Protein AF-A0A2K3KIC0-F1 (afdb_monomer)

Organism: Trifolium pratense (NCBI:txid57577)

Mean predicted aligned error: 7.8 Å

Sequence (168 aa):
MCGAHGSKVVVTTRGTVVAQTMSVSVLYVLNCLIPEESWGLLKKITFGDDPIAVNQTTESIGKKIAEKCKGVPLAIRSLGGILQSKTEEREWVDVLNGDFWKLCEDKDSILPVLKLSYHNLSPQQRQCFAYCSLFPKDWEFEKDELIQMWMAHGYLDCSVEGKCMEDL

Foldseek 3Di:
DDDDPPDDDDDDDPDPVVQVVVVDPDDDDDDADDLVVLLVLLCCLQPNPDPVLDDPLNSVLSSLCSVLQVRDNVLSNLVSVVNNPPRDSVVSVCVSPPPLSVVCPPVPDSPSSVVVSLVSDDPLVNVLVVVVVVDDPPDDDDPVVSVVVCVVVVSDPPPPPDDDPPDD

Secondary structure (DSSP, 8-state):
--PPTT-------S-HHHHHHTT-SS----PPPPHHHHHHHHHHHHHTT-GGG--HHHHHHHHHHHHHTTT-HHHHHHHHHHHHT--SHHHHHHHHH-GGGGG--STT--HHHHHHHHHHS-HHHHHHHHHGGGSPTTPPPPHHHHHHHHHHTTSS---STT--TT--

Structure (mmCIF, N/CA/C/O backbone):
data_AF-A0A2K3KIC0-F1
#
_entry.id   AF-A0A2K3KIC0-F1
#
loop_
_atom_site.group_PDB
_atom_site.id
_atom_site.type_symbol
_atom_site.label_atom_id
_atom_site.label_alt_id
_atom_site.label_comp_id
_atom_site.label_asym_id
_atom_site.label_entity_id
_atom_site.label_seq_id
_atom_site.pdbx_PDB_ins_code
_atom_site.Cartn_x
_atom_site.Cartn_y
_atom_site.Cartn_z
_atom_site.occupancy
_atom_site.B_iso_or_equiv
_atom_site.auth_seq_id
_atom_site.auth_comp_id
_atom_site.auth_asym_id
_atom_site.auth_atom_id
_atom_site.pdbx_PDB_model_num
ATOM 1 N N . MET A 1 1 ? 12.356 -22.174 -27.786 1.00 49.81 1 MET A N 1
ATOM 2 C CA . MET A 1 1 ? 11.382 -21.065 -27.852 1.00 49.81 1 MET A CA 1
ATOM 3 C C . MET A 1 1 ? 12.127 -19.820 -28.295 1.00 49.81 1 MET A C 1
ATOM 5 O O . MET A 1 1 ? 12.995 -19.373 -27.561 1.00 49.81 1 MET A O 1
ATOM 9 N N . CYS A 1 2 ? 11.856 -19.307 -29.493 1.00 73.25 2 CYS A N 1
ATOM 10 C CA . CYS A 1 2 ? 12.395 -18.024 -29.946 1.00 73.25 2 CYS A CA 1
ATOM 11 C C . CYS A 1 2 ? 11.217 -17.085 -30.195 1.00 73.25 2 CYS A C 1
ATOM 13 O O . CYS A 1 2 ? 10.223 -17.504 -30.788 1.00 73.25 2 CYS A O 1
ATOM 15 N N . GLY A 1 3 ? 11.312 -15.850 -29.701 1.00 82.38 3 GLY A N 1
ATOM 16 C CA . GLY A 1 3 ? 10.292 -14.833 -29.942 1.00 82.38 3 GLY A CA 1
ATOM 17 C C . GLY A 1 3 ? 10.196 -14.501 -31.431 1.00 82.38 3 GLY A C 1
ATOM 18 O O . GLY A 1 3 ? 11.213 -14.432 -32.121 1.00 82.38 3 GLY A O 1
ATOM 19 N N . ALA A 1 4 ? 8.974 -14.301 -31.925 1.00 92.94 4 ALA A N 1
ATOM 20 C CA . ALA A 1 4 ? 8.731 -13.860 -33.295 1.00 92.94 4 ALA A CA 1
ATOM 21 C C . ALA A 1 4 ? 9.273 -12.437 -33.527 1.00 92.94 4 ALA A C 1
ATOM 23 O O . ALA A 1 4 ? 9.465 -11.672 -32.576 1.00 92.94 4 ALA A O 1
ATOM 24 N N . HIS A 1 5 ? 9.484 -12.061 -34.792 1.00 91.12 5 HIS A N 1
ATOM 25 C CA . HIS A 1 5 ? 9.895 -10.701 -35.148 1.00 91.12 5 HIS A CA 1
ATOM 26 C C . HIS A 1 5 ? 8.929 -9.664 -34.547 1.00 91.12 5 HIS A C 1
ATOM 28 O O . HIS A 1 5 ? 7.714 -9.801 -34.667 1.00 91.12 5 HIS A O 1
ATOM 34 N N . GLY A 1 6 ? 9.475 -8.652 -33.864 1.00 91.31 6 GLY A N 1
ATOM 35 C CA . GLY A 1 6 ? 8.699 -7.638 -33.138 1.00 91.31 6 GLY A CA 1
ATOM 36 C C . GLY A 1 6 ? 8.406 -7.956 -31.665 1.00 91.31 6 GLY A C 1
ATOM 37 O O . GLY A 1 6 ? 7.879 -7.093 -30.963 1.00 91.31 6 GLY A O 1
ATOM 38 N N . SER A 1 7 ? 8.774 -9.143 -31.166 1.00 91.19 7 SER A N 1
ATOM 39 C CA . SER A 1 7 ? 8.665 -9.478 -29.737 1.00 91.19 7 SER A CA 1
ATOM 40 C C . SER A 1 7 ? 9.513 -8.540 -28.871 1.00 91.19 7 SER A C 1
ATOM 42 O O . SER A 1 7 ? 10.629 -8.177 -29.245 1.00 91.19 7 SER A O 1
ATOM 44 N N . LYS A 1 8 ? 8.999 -8.174 -27.691 1.00 89.69 8 LYS A N 1
ATOM 45 C CA . LYS A 1 8 ? 9.686 -7.319 -26.712 1.00 89.69 8 LYS A CA 1
ATOM 46 C C . LYS A 1 8 ? 9.729 -8.002 -25.350 1.00 89.69 8 LYS A C 1
ATOM 48 O O . LYS A 1 8 ? 8.776 -8.674 -24.968 1.00 89.69 8 LYS A O 1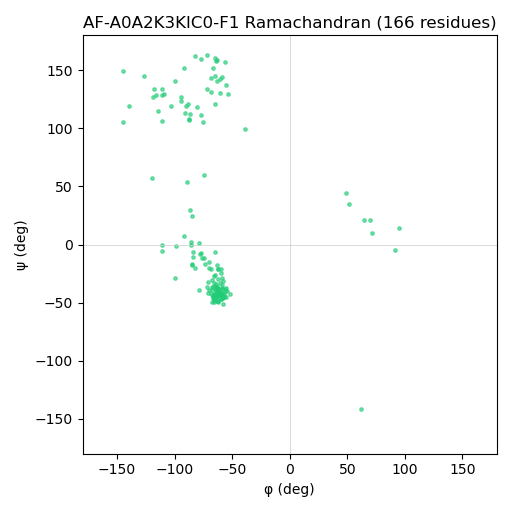
ATOM 53 N N . VAL A 1 9 ? 10.818 -7.791 -24.619 1.00 88.81 9 VAL A N 1
ATOM 54 C CA . VAL A 1 9 ? 10.977 -8.227 -23.226 1.00 88.81 9 VAL A CA 1
ATOM 55 C C . VAL A 1 9 ? 10.993 -6.986 -22.345 1.00 88.81 9 VAL A C 1
ATOM 57 O O . VAL A 1 9 ? 11.673 -6.011 -22.663 1.00 88.81 9 VAL A O 1
ATOM 60 N N . VAL A 1 10 ? 10.242 -7.022 -21.246 1.00 92.00 10 VAL A N 1
ATOM 61 C CA . VAL A 1 10 ? 10.238 -5.969 -20.226 1.00 92.00 10 VAL A CA 1
ATOM 62 C C . VAL A 1 10 ? 10.879 -6.530 -18.968 1.00 92.00 10 VAL A C 1
ATOM 64 O O . VAL A 1 10 ? 10.493 -7.595 -18.495 1.00 92.00 10 VAL A O 1
ATOM 67 N N . VAL A 1 11 ? 11.858 -5.807 -18.431 1.00 90.38 11 VAL A N 1
ATOM 68 C CA . VAL A 1 11 ? 12.550 -6.164 -17.191 1.00 90.38 11 VAL A CA 1
ATOM 69 C C . VAL A 1 11 ? 12.319 -5.051 -16.180 1.00 90.38 11 VAL A C 1
ATOM 71 O O . VAL A 1 11 ? 12.594 -3.887 -16.461 1.00 90.38 11 VAL A O 1
ATOM 74 N N . THR A 1 12 ? 11.835 -5.407 -14.992 1.00 93.69 12 THR A N 1
ATOM 75 C CA . THR A 1 12 ? 11.689 -4.484 -13.861 1.00 93.69 12 THR A CA 1
ATOM 76 C C . THR A 1 12 ? 12.719 -4.827 -12.793 1.00 93.69 12 THR A C 1
ATOM 78 O O . THR A 1 12 ? 12.821 -5.981 -12.383 1.00 93.69 12 THR A O 1
ATOM 81 N N . THR A 1 13 ? 13.473 -3.843 -12.310 1.00 91.94 13 THR A N 1
ATOM 82 C CA . THR A 1 13 ? 14.475 -4.044 -11.256 1.00 91.94 13 THR A CA 1
ATOM 83 C C . THR A 1 13 ? 14.552 -2.827 -10.344 1.00 91.94 13 THR A C 1
ATOM 85 O O . THR A 1 13 ? 14.322 -1.703 -10.782 1.00 91.94 13 THR A O 1
ATOM 88 N N . ARG A 1 14 ? 14.893 -3.053 -9.071 1.00 90.62 14 ARG A N 1
ATOM 89 C CA . ARG A 1 14 ? 15.233 -1.979 -8.121 1.00 90.62 14 ARG A CA 1
ATOM 90 C C . ARG A 1 14 ? 16.705 -1.562 -8.215 1.00 90.62 14 ARG A C 1
ATOM 92 O O . ARG A 1 14 ? 17.071 -0.508 -7.714 1.00 90.62 14 ARG A O 1
ATOM 99 N N . GLY A 1 15 ? 17.557 -2.392 -8.822 1.00 89.44 15 GLY A N 1
ATOM 100 C CA . GLY A 1 15 ? 18.991 -2.143 -8.933 1.00 89.44 15 GLY A CA 1
ATOM 101 C C . GLY A 1 15 ? 19.332 -1.388 -10.211 1.00 89.44 15 GLY A C 1
ATOM 102 O O . GLY A 1 15 ? 19.244 -1.950 -11.302 1.00 89.44 15 GLY A O 1
ATOM 103 N N . THR A 1 16 ? 19.796 -0.147 -10.081 1.00 85.06 16 THR A N 1
ATOM 104 C CA . THR A 1 16 ? 20.252 0.674 -11.217 1.00 85.06 16 THR A CA 1
ATOM 105 C C . THR A 1 16 ? 21.397 0.010 -11.983 1.00 85.06 16 THR A C 1
ATOM 107 O O . THR A 1 16 ? 21.392 0.006 -13.211 1.00 85.06 16 THR A O 1
ATOM 110 N N . VAL A 1 17 ? 22.316 -0.648 -11.269 1.00 89.38 17 VAL A N 1
ATOM 111 C CA . VAL A 1 17 ? 23.414 -1.435 -11.856 1.00 89.38 17 VAL A C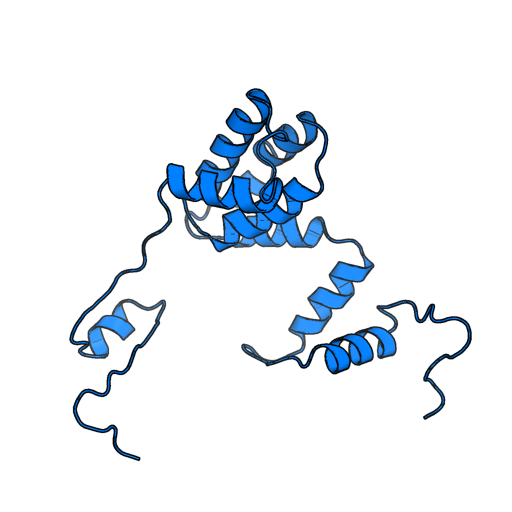A 1
ATOM 112 C C . VAL A 1 17 ? 22.880 -2.579 -12.722 1.00 89.38 17 VAL A C 1
ATOM 114 O O . VAL A 1 17 ? 23.373 -2.806 -13.821 1.00 89.38 17 VAL A O 1
ATOM 117 N N . VAL A 1 18 ? 21.834 -3.279 -12.270 1.00 90.19 18 VAL A N 1
ATOM 118 C CA . VAL A 1 18 ? 21.212 -4.366 -13.047 1.00 90.19 18 VAL A CA 1
ATOM 119 C C . VAL A 1 18 ? 20.601 -3.815 -14.335 1.00 90.19 18 VAL A C 1
ATOM 121 O O . VAL A 1 18 ? 20.790 -4.399 -15.399 1.00 90.19 18 VAL A O 1
ATOM 124 N N . ALA A 1 19 ? 19.916 -2.670 -14.255 1.00 87.75 19 ALA A N 1
ATOM 125 C CA . ALA A 1 19 ? 19.315 -2.026 -15.421 1.00 87.75 19 ALA A CA 1
ATOM 126 C C . ALA A 1 19 ? 20.366 -1.593 -16.460 1.00 87.75 19 ALA A C 1
ATOM 128 O O . ALA A 1 19 ? 20.148 -1.767 -17.657 1.00 87.75 19 ALA A O 1
ATOM 129 N N . GLN A 1 20 ? 21.516 -1.081 -16.009 1.00 84.88 20 GLN A N 1
ATOM 130 C CA . GLN A 1 20 ? 22.630 -0.690 -16.880 1.00 84.88 20 GLN A CA 1
ATOM 131 C C . GLN A 1 20 ? 23.293 -1.902 -17.551 1.00 84.88 20 GLN A C 1
ATOM 133 O O . GLN A 1 20 ? 23.551 -1.875 -18.752 1.00 84.88 20 GLN A O 1
ATOM 138 N N . THR A 1 21 ? 23.513 -2.991 -16.808 1.00 89.38 21 THR A N 1
ATOM 139 C CA . THR A 1 21 ? 24.150 -4.211 -17.334 1.00 89.38 21 THR A CA 1
ATOM 140 C C . THR A 1 21 ? 23.304 -4.911 -18.400 1.00 89.38 21 THR A C 1
ATOM 142 O O . THR A 1 21 ? 23.847 -5.471 -19.350 1.00 89.38 21 THR A O 1
ATOM 145 N N . MET A 1 22 ? 21.973 -4.856 -18.289 1.00 85.88 22 MET A N 1
ATOM 146 C CA . MET A 1 22 ? 21.044 -5.516 -19.219 1.00 85.88 22 MET A CA 1
ATOM 147 C C . MET A 1 22 ? 21.084 -4.960 -20.657 1.00 85.88 22 MET A C 1
ATOM 149 O O . MET A 1 22 ? 20.432 -5.533 -21.526 1.00 85.88 22 MET A O 1
ATOM 153 N N . SER A 1 23 ? 21.834 -3.877 -20.929 1.00 77.38 23 SER A N 1
ATOM 154 C CA . SER A 1 23 ? 21.960 -3.262 -22.265 1.00 77.38 23 SER A CA 1
ATOM 155 C C . SER A 1 23 ? 20.598 -3.029 -22.937 1.00 77.38 23 SER A C 1
ATOM 157 O O . SER A 1 23 ? 20.388 -3.347 -24.108 1.00 77.38 23 SER A O 1
ATOM 159 N N . VAL A 1 24 ? 19.638 -2.517 -22.158 1.00 80.44 24 VAL A N 1
ATOM 160 C CA . VAL A 1 24 ? 18.253 -2.309 -22.600 1.00 80.44 24 VAL A CA 1
ATOM 161 C C . VAL A 1 24 ? 18.159 -1.199 -23.644 1.00 80.44 24 VAL A C 1
ATOM 163 O O . VAL A 1 24 ? 18.833 -0.177 -23.552 1.00 80.44 24 VAL A O 1
ATOM 166 N N . SER A 1 25 ? 17.272 -1.373 -24.625 1.00 79.75 25 SER A N 1
ATOM 167 C CA . SER A 1 25 ? 17.054 -0.390 -25.697 1.00 79.75 25 SER A CA 1
ATOM 168 C C . SER A 1 25 ? 16.430 0.913 -25.187 1.00 79.75 25 SER A C 1
ATOM 170 O O . SER A 1 25 ? 16.657 1.976 -25.755 1.00 79.75 25 SER A O 1
ATOM 172 N N . VAL A 1 26 ? 15.615 0.820 -24.132 1.00 84.25 26 VAL A N 1
ATOM 173 C CA . VAL A 1 26 ? 14.930 1.945 -23.490 1.00 84.25 26 VAL A CA 1
ATOM 174 C C . VAL A 1 26 ? 14.987 1.729 -21.984 1.00 84.25 26 VAL A C 1
ATOM 176 O O . VAL A 1 26 ? 14.462 0.737 -21.480 1.00 84.25 26 VAL A O 1
ATOM 179 N N . LEU A 1 27 ? 15.613 2.661 -21.268 1.00 88.06 27 LEU A N 1
ATOM 180 C CA . LEU A 1 27 ? 15.589 2.700 -19.811 1.00 88.06 27 LEU A CA 1
ATOM 181 C C . LEU A 1 27 ? 14.463 3.629 -19.356 1.00 88.06 27 LEU A C 1
ATOM 183 O O . LEU A 1 27 ? 14.450 4.806 -19.710 1.00 88.06 27 LEU A O 1
ATOM 187 N N . TYR A 1 28 ? 13.545 3.106 -18.547 1.00 89.38 28 TYR A N 1
ATOM 188 C CA . TYR A 1 28 ? 12.501 3.899 -17.907 1.00 89.38 28 TYR A CA 1
ATOM 189 C C . TYR A 1 28 ? 12.702 3.895 -16.392 1.00 89.38 28 TYR A C 1
ATOM 191 O O . TYR A 1 28 ? 12.613 2.849 -15.749 1.00 89.38 28 TYR A O 1
ATOM 199 N N . VAL A 1 29 ? 12.989 5.068 -15.828 1.00 90.06 29 VAL A N 1
ATOM 200 C CA . VAL A 1 29 ? 13.086 5.257 -14.377 1.00 90.06 29 VAL A CA 1
ATOM 201 C C . VAL A 1 29 ? 11.688 5.558 -13.847 1.00 90.06 29 VAL A C 1
ATOM 203 O O . VAL A 1 29 ? 11.114 6.601 -14.157 1.00 90.06 29 VAL A O 1
ATOM 206 N N . LEU A 1 30 ? 11.135 4.630 -13.063 1.00 92.00 30 LEU A N 1
ATOM 207 C CA . LEU A 1 30 ? 9.837 4.814 -12.423 1.00 92.00 30 LEU A CA 1
ATOM 208 C C . LEU A 1 30 ? 9.990 5.771 -11.233 1.00 92.00 30 LEU A C 1
ATOM 210 O O . LEU A 1 30 ? 10.539 5.395 -10.198 1.00 92.00 30 LEU A O 1
ATOM 214 N N . ASN A 1 31 ? 9.522 7.006 -11.404 1.00 92.06 31 ASN A N 1
ATOM 215 C CA . ASN A 1 31 ? 9.550 8.036 -10.367 1.00 92.06 31 ASN A CA 1
ATOM 216 C C . ASN A 1 31 ? 8.368 7.897 -9.392 1.00 92.06 31 ASN A C 1
ATOM 218 O O . ASN A 1 31 ? 7.364 7.250 -9.694 1.00 92.06 31 ASN A O 1
ATOM 222 N N . CYS A 1 32 ? 8.487 8.534 -8.226 1.00 93.12 32 CYS A N 1
ATOM 223 C CA . CYS A 1 32 ? 7.369 8.718 -7.303 1.00 93.12 32 CYS A CA 1
ATOM 224 C C . CYS A 1 32 ? 6.273 9.602 -7.918 1.00 93.12 32 CYS A C 1
ATOM 226 O O . CYS A 1 32 ? 6.540 10.411 -8.807 1.00 93.12 32 CYS A O 1
ATOM 228 N N . LEU A 1 33 ? 5.054 9.469 -7.395 1.00 96.12 33 LEU A N 1
ATOM 229 C CA . LEU A 1 33 ? 3.923 10.318 -7.761 1.00 96.12 33 LEU A CA 1
ATOM 230 C C . LEU A 1 33 ? 4.175 11.768 -7.346 1.00 96.12 33 LEU A C 1
ATOM 232 O O . LEU A 1 33 ? 4.739 12.032 -6.279 1.00 96.12 33 LEU A O 1
ATOM 236 N N . ILE A 1 34 ? 3.691 12.708 -8.155 1.00 96.25 34 ILE A N 1
ATOM 237 C CA . ILE A 1 34 ? 3.673 14.125 -7.768 1.00 96.25 34 ILE A CA 1
ATOM 238 C C . ILE A 1 34 ? 2.612 14.367 -6.674 1.00 96.25 34 ILE A C 1
ATOM 240 O O . ILE A 1 34 ? 1.747 13.507 -6.454 1.00 96.25 34 ILE A O 1
ATOM 244 N N . PRO A 1 35 ? 2.650 15.498 -5.943 1.00 95.50 35 PRO A N 1
ATOM 245 C CA . PRO A 1 35 ? 1.712 15.766 -4.848 1.00 95.50 35 PRO A CA 1
ATOM 246 C C . PRO A 1 35 ? 0.235 15.661 -5.252 1.00 95.50 35 PRO A C 1
ATOM 248 O O . PRO A 1 35 ? -0.571 15.086 -4.519 1.00 95.50 35 PRO A O 1
ATOM 251 N N . GLU A 1 36 ? -0.115 16.143 -6.443 1.00 95.50 36 GLU A N 1
ATOM 252 C CA . GLU A 1 36 ? -1.476 16.132 -6.979 1.00 95.50 36 GLU A CA 1
ATOM 253 C C . GLU A 1 36 ? -1.974 14.702 -7.225 1.00 95.50 36 GLU A C 1
ATOM 255 O O . GLU A 1 36 ? -3.076 14.342 -6.807 1.00 95.50 36 GLU A O 1
ATOM 260 N N . GLU A 1 37 ? -1.141 13.862 -7.843 1.00 96.88 37 GLU A N 1
ATOM 261 C CA . GLU A 1 37 ? -1.424 12.439 -8.068 1.00 96.88 37 GLU A CA 1
ATOM 262 C C . GLU A 1 37 ? -1.476 11.659 -6.752 1.00 96.88 37 GLU A C 1
ATOM 264 O O . GLU A 1 37 ? -2.309 10.769 -6.583 1.00 96.88 37 GLU A O 1
ATOM 269 N N . SER A 1 38 ? -0.614 12.016 -5.799 1.00 96.94 38 SER A N 1
ATOM 270 C CA . SER A 1 38 ? -0.562 11.391 -4.477 1.00 96.94 38 SER A CA 1
ATOM 271 C C . SER A 1 38 ? -1.846 11.640 -3.695 1.00 96.94 38 SER A C 1
ATOM 273 O O . SER A 1 38 ? -2.424 10.707 -3.133 1.00 96.94 38 SER A O 1
ATOM 275 N N . TRP A 1 39 ? -2.320 12.889 -3.693 1.00 95.44 39 TRP A N 1
ATOM 276 C CA . TRP A 1 39 ? -3.609 13.236 -3.109 1.00 95.44 39 TRP A CA 1
ATOM 277 C C . TRP A 1 39 ? -4.759 12.563 -3.857 1.00 95.44 39 TRP A C 1
ATOM 279 O O . TRP A 1 39 ? -5.636 11.988 -3.218 1.00 95.44 39 TRP A O 1
ATOM 289 N N . GLY A 1 40 ? -4.743 12.574 -5.193 1.00 94.81 40 GLY A N 1
ATOM 290 C CA . GLY A 1 40 ? -5.765 11.914 -6.006 1.00 94.81 40 GLY A CA 1
ATOM 291 C C . GLY A 1 40 ? -5.892 10.421 -5.692 1.00 94.81 40 GLY A C 1
ATOM 292 O O . GLY A 1 40 ? -7.002 9.921 -5.499 1.00 94.81 40 GLY A O 1
ATOM 293 N N . LEU A 1 41 ? -4.761 9.721 -5.563 1.00 96.38 41 LEU A N 1
ATOM 294 C CA . LEU A 1 41 ? -4.724 8.317 -5.165 1.00 96.38 41 LEU A CA 1
ATOM 295 C C . LEU A 1 41 ? -5.273 8.122 -3.747 1.00 96.38 41 LEU A C 1
ATOM 297 O O . LEU A 1 41 ? -6.133 7.263 -3.552 1.00 96.38 41 LEU A O 1
ATOM 301 N N . LEU A 1 42 ? -4.815 8.919 -2.775 1.00 95.38 42 LEU A N 1
ATOM 302 C CA . LEU A 1 42 ? -5.285 8.825 -1.391 1.00 95.38 42 LEU A CA 1
ATOM 303 C C . LEU A 1 42 ? -6.800 9.023 -1.310 1.00 95.38 42 LEU A C 1
ATOM 305 O O . LEU A 1 42 ? -7.496 8.172 -0.765 1.00 95.38 42 LEU A O 1
ATOM 309 N N . LYS A 1 43 ? -7.297 10.103 -1.925 1.00 93.00 43 LYS A N 1
ATOM 310 C CA . LYS A 1 43 ? -8.715 10.461 -1.977 1.00 93.00 43 LYS A CA 1
ATOM 311 C C . LYS A 1 43 ? -9.553 9.322 -2.554 1.00 93.00 43 LYS A C 1
ATOM 313 O O . LYS A 1 43 ? -10.580 8.972 -1.980 1.00 93.00 43 LYS A O 1
ATOM 318 N N . LYS A 1 44 ? -9.097 8.715 -3.655 1.00 92.81 44 LYS A N 1
ATOM 319 C CA . LYS A 1 44 ? -9.783 7.580 -4.286 1.00 92.81 44 LYS A CA 1
ATOM 320 C C . LYS A 1 44 ? -9.881 6.370 -3.355 1.00 92.81 44 LYS A C 1
ATOM 322 O O . LYS A 1 44 ? -10.905 5.700 -3.332 1.00 92.81 44 LYS A O 1
ATOM 327 N N . ILE A 1 45 ? -8.827 6.070 -2.598 1.00 93.00 45 ILE A N 1
ATOM 328 C CA . ILE A 1 45 ? -8.827 4.932 -1.668 1.00 93.00 45 ILE A CA 1
ATOM 329 C C . ILE A 1 45 ? -9.745 5.196 -0.471 1.00 93.00 45 ILE A C 1
ATOM 331 O O . ILE A 1 45 ? -10.458 4.293 -0.044 1.00 93.00 45 ILE A O 1
ATOM 335 N N . THR A 1 46 ? -9.727 6.413 0.074 1.00 90.81 46 THR A N 1
ATOM 336 C CA . THR A 1 46 ? -10.453 6.734 1.310 1.00 90.81 46 THR A CA 1
ATOM 337 C C . THR A 1 46 ? -11.941 6.966 1.087 1.00 90.81 46 THR A C 1
ATOM 339 O O . THR A 1 46 ? -12.739 6.528 1.907 1.00 90.81 46 THR A O 1
ATOM 342 N N . PHE A 1 47 ? -12.323 7.630 -0.008 1.00 86.88 47 PHE A N 1
ATOM 343 C CA . PHE A 1 47 ? -13.710 8.049 -0.260 1.00 86.88 47 PHE A CA 1
ATOM 344 C C . PHE A 1 47 ? -14.386 7.289 -1.409 1.00 86.88 47 PHE A C 1
ATOM 346 O O . PHE A 1 47 ? -15.579 7.461 -1.647 1.00 86.88 47 PHE A O 1
ATOM 353 N N . GLY A 1 48 ? -13.647 6.440 -2.130 1.00 83.38 48 GLY A N 1
ATOM 354 C CA . GLY A 1 48 ? -14.159 5.782 -3.329 1.00 83.38 48 GLY A CA 1
ATOM 355 C C . GLY A 1 48 ? -14.528 6.795 -4.416 1.00 83.38 48 GLY A C 1
ATOM 356 O O . GLY A 1 48 ? -13.837 7.797 -4.608 1.00 83.38 48 GLY A O 1
ATOM 357 N N . ASP A 1 49 ? -15.628 6.520 -5.117 1.00 75.00 49 ASP A N 1
ATOM 358 C CA . ASP A 1 49 ? -16.168 7.382 -6.174 1.00 75.00 49 ASP A CA 1
ATOM 359 C C . ASP A 1 49 ? -17.202 8.400 -5.652 1.00 75.00 49 ASP A C 1
ATOM 361 O O . ASP A 1 49 ? -17.825 9.083 -6.462 1.00 75.00 49 ASP A O 1
ATOM 365 N N . ASP A 1 50 ? -17.405 8.521 -4.331 1.00 69.44 50 ASP A N 1
ATOM 366 C CA . ASP A 1 50 ? -18.368 9.466 -3.749 1.00 69.44 50 ASP A CA 1
ATOM 367 C C . ASP A 1 50 ? -17.724 10.852 -3.516 1.00 69.44 50 ASP A C 1
ATOM 369 O O . ASP A 1 50 ? -16.899 11.026 -2.610 1.00 69.44 50 ASP A O 1
ATOM 373 N N . PRO A 1 51 ? -18.082 11.879 -4.312 1.00 57.75 51 PRO A N 1
ATOM 374 C CA . PRO A 1 51 ? -17.506 13.211 -4.188 1.00 57.75 51 PRO A CA 1
ATOM 375 C C . PRO A 1 51 ? -18.064 14.014 -3.001 1.00 57.75 51 PRO A C 1
ATOM 377 O O . PRO A 1 51 ? -17.505 15.067 -2.692 1.00 57.75 51 PRO A O 1
ATOM 380 N N . ILE A 1 52 ? -19.141 13.562 -2.345 1.00 59.31 52 ILE A N 1
ATOM 381 C CA . ILE A 1 52 ? -19.855 14.312 -1.295 1.00 59.31 52 ILE A CA 1
ATOM 382 C C . ILE A 1 52 ? -19.203 14.110 0.087 1.00 59.31 52 ILE A C 1
ATOM 384 O O . ILE A 1 52 ? -19.393 14.919 0.993 1.00 59.31 52 ILE A O 1
ATOM 388 N N . ALA A 1 53 ? -18.366 13.082 0.244 1.00 63.38 53 ALA A N 1
ATOM 389 C CA . ALA A 1 53 ? -17.803 12.678 1.533 1.00 63.38 53 ALA A CA 1
ATOM 390 C C . ALA A 1 53 ? -16.646 13.556 2.061 1.00 63.38 53 ALA A C 1
ATOM 392 O O . ALA A 1 53 ? -16.203 13.354 3.192 1.00 63.38 53 ALA A O 1
ATOM 393 N N . VAL A 1 54 ? -16.130 14.518 1.282 1.00 68.50 54 VAL A N 1
ATOM 394 C CA . VAL A 1 54 ? -14.920 15.276 1.656 1.00 68.50 54 VAL A CA 1
ATOM 395 C C . VAL A 1 54 ? -15.244 16.726 1.986 1.00 68.50 54 VAL A C 1
ATOM 397 O O . VAL A 1 54 ? -15.460 17.550 1.098 1.00 68.50 54 VAL A O 1
ATOM 400 N N . ASN A 1 55 ? -15.216 17.066 3.273 1.00 81.31 55 ASN A N 1
ATOM 401 C CA . ASN A 1 55 ? -15.228 18.461 3.702 1.00 81.31 55 ASN A CA 1
ATOM 402 C C . ASN A 1 55 ? -13.836 19.118 3.515 1.00 81.31 55 ASN A C 1
ATOM 404 O O . ASN A 1 55 ? -12.809 18.440 3.406 1.00 81.31 55 ASN A O 1
ATOM 408 N N . GLN A 1 56 ? -13.784 20.456 3.469 1.00 85.56 56 GLN A N 1
ATOM 409 C CA . GLN A 1 56 ? -12.548 21.202 3.166 1.00 85.56 56 GLN A CA 1
ATOM 410 C C . GLN A 1 56 ? -11.417 20.945 4.179 1.00 85.56 56 GLN A C 1
ATOM 412 O O . GLN A 1 56 ? -10.240 20.927 3.808 1.00 85.56 56 GLN A O 1
ATOM 417 N N . THR A 1 57 ? -11.760 20.725 5.449 1.00 87.19 57 THR A N 1
ATOM 418 C CA . THR A 1 57 ? -10.792 20.447 6.517 1.00 87.19 57 THR A CA 1
ATOM 419 C C . THR A 1 57 ? -10.120 19.091 6.313 1.00 87.19 57 THR A C 1
ATOM 421 O O . THR A 1 57 ? -8.890 19.004 6.301 1.00 87.19 57 THR A O 1
ATOM 424 N N . THR A 1 58 ? -10.912 18.045 6.072 1.00 87.31 58 THR A N 1
ATOM 425 C CA . THR A 1 58 ? -10.433 16.684 5.795 1.00 87.31 58 THR A CA 1
ATOM 426 C C . THR A 1 58 ? -9.588 16.647 4.527 1.00 87.31 58 THR A C 1
ATOM 428 O O . THR A 1 58 ? -8.544 16.000 4.507 1.00 87.31 58 THR A O 1
ATOM 431 N N . GLU A 1 59 ? -9.960 17.406 3.491 1.00 90.75 59 GLU A N 1
ATOM 432 C CA . GLU A 1 59 ? -9.125 17.554 2.295 1.00 90.75 59 GLU A CA 1
ATOM 433 C C . GLU A 1 59 ? -7.758 18.180 2.616 1.00 90.75 59 GLU A C 1
ATOM 435 O O . GLU A 1 59 ? -6.726 17.694 2.150 1.00 90.75 59 GLU A O 1
ATOM 440 N N . SER A 1 60 ? -7.724 19.237 3.434 1.00 94.00 60 SER A N 1
ATOM 441 C CA . SER A 1 60 ? -6.467 19.876 3.842 1.00 94.00 60 SER A CA 1
ATOM 442 C C . SER A 1 60 ? -5.562 18.918 4.623 1.00 94.00 60 SER A C 1
ATOM 444 O O . SER A 1 60 ? -4.356 18.854 4.369 1.00 94.00 60 SER A O 1
ATOM 446 N N . ILE A 1 61 ? -6.131 18.142 5.549 1.00 94.75 61 ILE A N 1
ATOM 447 C CA . ILE A 1 61 ? -5.390 17.142 6.329 1.00 94.75 61 ILE A CA 1
ATOM 448 C C . ILE A 1 61 ? -4.903 16.010 5.417 1.00 94.75 61 ILE A C 1
ATOM 450 O O . ILE A 1 61 ? -3.729 15.640 5.466 1.00 94.75 61 ILE A O 1
ATOM 454 N N . GLY A 1 62 ? -5.771 15.502 4.543 1.00 94.00 62 GLY A N 1
ATOM 455 C CA . GLY A 1 62 ? -5.459 14.434 3.600 1.00 94.00 62 GLY A CA 1
ATOM 456 C C . GLY A 1 62 ? -4.313 14.785 2.651 1.00 94.00 62 GLY A C 1
ATOM 457 O O . GLY A 1 62 ? -3.412 13.968 2.461 1.00 94.00 62 GLY A O 1
ATOM 458 N N . LYS A 1 63 ? -4.265 16.020 2.134 1.00 96.06 63 LYS A N 1
ATOM 459 C CA . LYS A 1 63 ? -3.130 16.509 1.328 1.00 96.06 63 LYS A CA 1
ATOM 460 C C . LYS A 1 63 ? -1.812 16.462 2.101 1.00 96.06 63 LYS A C 1
ATOM 462 O O . LYS A 1 63 ? -0.836 15.919 1.594 1.00 96.06 63 LYS A O 1
ATOM 467 N N . LYS A 1 64 ? -1.797 16.917 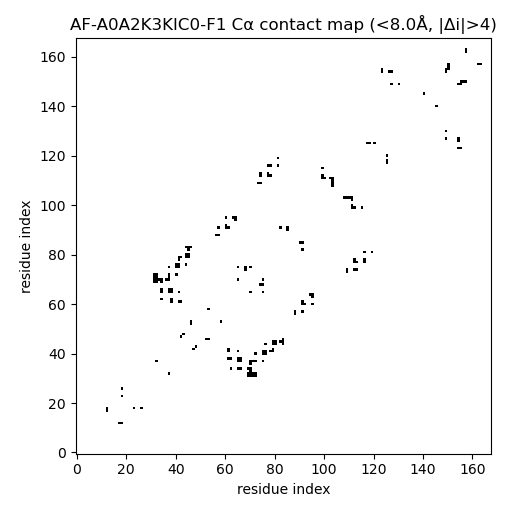3.358 1.00 95.88 64 LYS A N 1
ATOM 468 C CA . LYS A 1 64 ? -0.598 16.853 4.216 1.00 95.88 64 LYS A CA 1
ATOM 469 C C . LYS A 1 64 ? -0.153 15.413 4.488 1.00 95.88 64 LYS A C 1
ATOM 471 O O . LYS A 1 64 ? 1.042 15.131 4.535 1.00 95.88 64 LYS A O 1
ATOM 476 N N . ILE A 1 65 ? -1.097 14.486 4.661 1.00 94.62 65 ILE A N 1
ATOM 477 C CA . ILE A 1 65 ? -0.781 13.058 4.814 1.00 94.62 65 ILE A CA 1
ATOM 478 C C . ILE A 1 65 ? -0.180 12.496 3.515 1.00 94.62 65 ILE A C 1
ATOM 480 O O . ILE A 1 65 ? 0.828 11.788 3.564 1.00 94.62 65 ILE A O 1
ATOM 484 N N . ALA A 1 66 ? -0.753 12.831 2.356 1.00 94.94 66 ALA A N 1
ATOM 485 C CA . ALA A 1 66 ? -0.233 12.410 1.055 1.00 94.94 66 ALA A CA 1
ATOM 486 C C . ALA A 1 66 ? 1.190 12.943 0.807 1.00 94.94 66 ALA A C 1
ATOM 488 O O . ALA A 1 66 ? 2.063 12.192 0.371 1.00 94.94 66 ALA A O 1
ATOM 489 N N . GLU A 1 67 ? 1.463 14.198 1.169 1.00 93.31 67 GLU A N 1
ATOM 490 C CA . GLU A 1 67 ? 2.804 14.791 1.112 1.00 93.31 67 GLU A CA 1
ATOM 491 C C . GLU A 1 67 ? 3.811 14.022 1.981 1.00 93.31 67 GLU A C 1
ATOM 493 O O . GLU A 1 67 ? 4.916 13.712 1.527 1.00 93.31 67 GLU A O 1
ATOM 498 N N . LYS A 1 68 ? 3.422 13.618 3.201 1.00 90.94 68 LYS A N 1
ATOM 499 C CA . LYS A 1 68 ? 4.273 12.790 4.076 1.00 90.94 68 LYS A CA 1
ATOM 500 C C . LYS A 1 68 ? 4.611 11.417 3.485 1.00 90.94 68 LYS A C 1
ATOM 502 O O . LYS A 1 6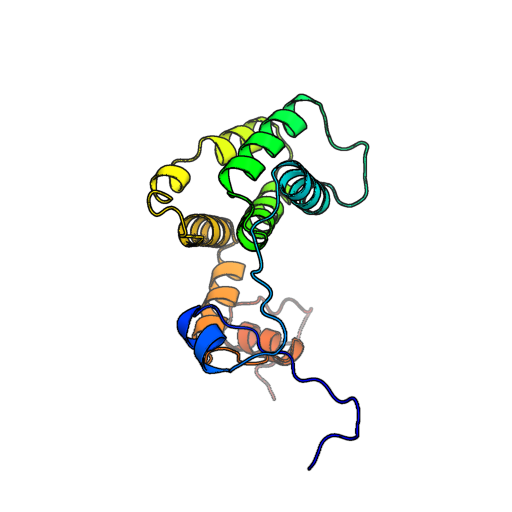8 ? 5.618 10.829 3.877 1.00 90.94 68 LYS A O 1
ATOM 507 N N . CYS A 1 69 ? 3.828 10.922 2.524 1.00 90.88 69 CYS A N 1
ATOM 508 C CA . CYS A 1 69 ? 4.113 9.675 1.809 1.00 90.88 69 CYS A CA 1
ATOM 509 C C . CYS A 1 69 ? 5.185 9.816 0.719 1.00 90.88 69 CYS A C 1
ATOM 511 O O . CYS A 1 69 ? 5.579 8.804 0.137 1.00 90.88 69 CYS A O 1
ATOM 513 N N . LYS A 1 70 ? 5.635 11.043 0.408 1.00 90.56 70 LYS A N 1
ATOM 514 C CA . LYS A 1 70 ? 6.685 11.335 -0.588 1.00 90.56 70 LYS A CA 1
ATOM 515 C C . LYS A 1 70 ? 6.433 10.687 -1.958 1.00 90.56 70 LYS A C 1
ATOM 517 O O . LYS A 1 70 ? 7.361 10.232 -2.624 1.00 90.56 70 LYS A O 1
ATOM 522 N N . GLY A 1 71 ? 5.163 10.591 -2.351 1.00 92.81 71 GLY A N 1
ATOM 523 C CA . GLY A 1 71 ? 4.754 10.034 -3.639 1.00 92.81 71 GLY A CA 1
ATOM 524 C C . GLY A 1 71 ? 4.915 8.521 -3.798 1.00 92.81 71 GLY A C 1
ATOM 525 O O . GLY A 1 71 ? 4.757 8.024 -4.910 1.00 92.81 71 GLY A O 1
ATOM 526 N N . VAL A 1 72 ? 5.211 7.766 -2.731 1.00 92.81 72 VAL A N 1
ATOM 527 C CA . VAL A 1 72 ? 5.314 6.298 -2.795 1.00 92.81 72 VAL A CA 1
ATOM 528 C C . VAL A 1 72 ? 3.904 5.684 -2.831 1.00 92.81 72 VAL A C 1
ATOM 530 O O . VAL A 1 72 ? 3.217 5.702 -1.804 1.00 92.81 72 VAL A O 1
ATOM 533 N N . PRO A 1 73 ? 3.456 5.067 -3.949 1.00 94.62 73 PRO A N 1
ATOM 534 C CA . PRO A 1 73 ? 2.067 4.608 -4.090 1.00 94.62 73 PRO A CA 1
ATOM 535 C C . PRO A 1 73 ? 1.642 3.593 -3.027 1.00 94.62 73 PRO A C 1
ATOM 537 O O . PRO A 1 73 ? 0.516 3.624 -2.536 1.00 94.62 73 PRO A O 1
ATOM 540 N N . LEU A 1 74 ? 2.554 2.697 -2.636 1.00 93.56 74 LEU A N 1
ATOM 541 C CA . LEU A 1 74 ? 2.274 1.688 -1.616 1.00 93.56 74 LEU A CA 1
ATOM 542 C C . LEU A 1 74 ? 2.076 2.317 -0.226 1.00 93.56 74 LEU A C 1
ATOM 544 O O . LEU A 1 74 ? 1.204 1.866 0.510 1.00 93.56 74 LEU A O 1
ATOM 548 N N . ALA A 1 75 ? 2.820 3.378 0.111 1.00 92.94 75 ALA A N 1
ATOM 549 C CA . ALA A 1 75 ? 2.666 4.088 1.383 1.00 92.94 75 ALA A CA 1
ATOM 550 C C . ALA A 1 75 ? 1.307 4.796 1.441 1.00 92.94 75 ALA A C 1
ATOM 552 O O . ALA A 1 75 ? 0.573 4.666 2.422 1.00 92.94 75 ALA A O 1
ATOM 553 N N . ILE A 1 76 ? 0.948 5.466 0.340 1.00 95.38 76 ILE A N 1
ATOM 554 C CA . ILE A 1 76 ? -0.345 6.134 0.166 1.00 95.38 76 ILE A CA 1
ATOM 555 C C . ILE A 1 76 ? -1.482 5.121 0.316 1.00 95.38 76 ILE A C 1
ATOM 557 O O . ILE A 1 76 ? -2.440 5.380 1.038 1.00 95.38 76 ILE A O 1
ATOM 561 N N . ARG A 1 77 ? -1.358 3.938 -0.300 1.00 95.25 77 ARG A N 1
ATOM 562 C CA . ARG A 1 77 ? -2.369 2.880 -0.195 1.00 95.25 77 ARG A CA 1
ATOM 563 C C . ARG A 1 77 ? -2.540 2.353 1.222 1.00 95.25 77 ARG A C 1
ATOM 565 O O . ARG A 1 77 ? -3.671 2.187 1.668 1.00 95.25 77 ARG A O 1
ATOM 572 N N . SER A 1 78 ? -1.441 2.118 1.931 1.00 93.81 78 SER A N 1
ATOM 573 C CA . SER A 1 78 ? -1.487 1.657 3.319 1.00 93.81 78 SER A CA 1
ATOM 574 C C . SER A 1 78 ? -2.149 2.675 4.247 1.00 93.81 78 SER A C 1
ATOM 576 O O . SER A 1 78 ? -3.004 2.288 5.038 1.00 93.81 78 SER A O 1
ATOM 578 N N . LEU A 1 79 ? -1.820 3.967 4.133 1.00 94.25 79 LEU A N 1
ATOM 579 C CA . LEU A 1 79 ? -2.488 5.002 4.932 1.00 94.25 79 LEU A CA 1
ATOM 580 C C . LEU A 1 79 ? -3.935 5.220 4.507 1.00 94.25 79 LEU A C 1
ATOM 582 O O . LEU A 1 79 ? -4.787 5.375 5.372 1.00 94.25 79 LEU A O 1
ATOM 586 N N . GLY A 1 80 ? -4.228 5.183 3.207 1.00 94.06 80 GLY A N 1
ATOM 587 C CA . GLY A 1 80 ? -5.593 5.274 2.699 1.00 94.06 80 GLY A CA 1
ATOM 588 C C . GLY A 1 80 ? -6.491 4.180 3.272 1.00 94.06 80 GLY A C 1
ATOM 589 O O . GLY A 1 80 ? -7.593 4.474 3.716 1.00 94.06 80 GLY A O 1
ATOM 590 N N . GLY A 1 81 ? -5.997 2.941 3.359 1.00 92.62 81 GLY A N 1
ATOM 591 C CA . GLY A 1 81 ? -6.734 1.846 3.997 1.00 92.62 81 GLY A CA 1
ATOM 592 C C . GLY A 1 81 ? -6.995 2.075 5.490 1.00 92.62 81 GLY A C 1
ATOM 593 O O . GLY A 1 81 ? -8.073 1.755 5.978 1.00 92.62 81 GLY A O 1
ATOM 594 N N . ILE A 1 82 ? -6.049 2.681 6.218 1.00 91.94 82 ILE A N 1
ATOM 595 C CA . ILE A 1 82 ? -6.270 3.069 7.622 1.00 91.94 82 ILE A CA 1
ATOM 596 C C . ILE A 1 82 ? -7.341 4.163 7.699 1.00 91.94 82 ILE A C 1
ATOM 598 O O . ILE A 1 82 ? -8.297 4.040 8.462 1.00 91.94 82 ILE A O 1
ATOM 602 N N . LEU A 1 83 ? -7.193 5.215 6.894 1.00 92.31 83 LEU A N 1
ATOM 603 C CA . LEU A 1 83 ? -8.069 6.387 6.879 1.00 92.31 83 LEU A CA 1
ATOM 604 C C . LEU A 1 83 ? -9.495 6.071 6.416 1.00 92.31 83 LEU A C 1
ATOM 606 O O . LEU A 1 83 ? -10.424 6.731 6.861 1.00 92.31 83 LEU A O 1
ATOM 610 N N . GLN A 1 84 ? -9.689 5.035 5.599 1.00 90.44 84 GLN A N 1
ATOM 611 C CA . GLN A 1 84 ? -11.015 4.556 5.199 1.00 90.44 84 GLN A CA 1
ATOM 612 C C . GLN A 1 84 ? -11.878 4.142 6.405 1.00 90.44 84 GLN A C 1
ATOM 614 O O . GLN A 1 84 ? -13.098 4.258 6.359 1.00 90.44 84 GLN A O 1
ATOM 619 N N . SER A 1 85 ? -11.257 3.691 7.501 1.00 86.88 85 SER A N 1
ATOM 620 C CA . SER A 1 85 ? -11.963 3.344 8.745 1.00 86.88 85 SER A CA 1
ATOM 621 C C . SER A 1 85 ? -12.207 4.536 9.684 1.00 86.88 85 SER A C 1
ATOM 623 O O . SER A 1 85 ? -12.759 4.346 10.766 1.00 86.88 85 SER A O 1
ATOM 625 N N . LYS A 1 86 ? -11.767 5.749 9.314 1.00 88.44 86 LYS A N 1
ATOM 626 C CA . LYS A 1 86 ? -11.793 6.949 10.163 1.00 88.44 86 LYS A CA 1
ATOM 627 C C . LYS A 1 86 ? -12.923 7.880 9.756 1.00 88.44 86 LYS A C 1
ATOM 629 O O . LYS A 1 86 ? -12.926 8.388 8.636 1.00 88.44 86 LYS A O 1
ATOM 634 N N . THR A 1 87 ? -13.851 8.133 10.675 1.00 84.44 87 THR A N 1
ATOM 635 C CA . THR A 1 87 ? -15.043 8.954 10.406 1.00 84.44 87 THR A CA 1
ATOM 636 C C . THR A 1 87 ? -14.891 10.384 10.907 1.00 84.44 87 THR A C 1
ATOM 638 O O . THR A 1 87 ? -15.480 11.295 10.334 1.00 84.44 87 THR A O 1
ATOM 641 N N . GLU A 1 88 ? -14.094 10.600 11.955 1.00 88.12 88 GLU A N 1
ATOM 642 C CA . GLU A 1 88 ? -13.952 11.909 12.593 1.00 88.12 88 GLU A CA 1
ATOM 643 C C . GLU A 1 88 ? -12.686 12.641 12.128 1.00 88.12 88 GLU A C 1
ATOM 645 O O . GLU A 1 88 ? -11.604 12.055 12.050 1.00 88.12 88 GLU A O 1
ATOM 650 N N . GLU A 1 89 ? -12.773 13.962 11.933 1.00 90.06 89 GLU A N 1
ATOM 651 C CA . GLU A 1 89 ? -11.622 14.795 11.537 1.00 90.06 89 GLU A CA 1
ATOM 652 C C . GLU A 1 89 ? -10.432 14.653 12.499 1.00 90.06 89 GLU A C 1
ATOM 654 O O . GLU A 1 89 ? -9.276 14.612 12.075 1.00 90.06 89 GLU A O 1
ATOM 659 N N . ARG A 1 90 ? -10.704 14.531 13.805 1.00 92.38 90 ARG A N 1
ATOM 660 C CA . ARG A 1 90 ? -9.663 14.353 14.830 1.00 92.38 90 ARG A CA 1
ATOM 661 C C . ARG A 1 90 ? -8.811 13.106 14.591 1.00 92.38 90 ARG A C 1
ATOM 663 O O . ARG A 1 90 ? -7.611 13.152 14.811 1.00 92.38 90 ARG A O 1
ATOM 670 N N . GLU A 1 91 ? -9.395 12.025 14.073 1.00 92.00 91 GLU A N 1
ATOM 671 C CA . GLU A 1 91 ? -8.653 10.787 13.818 1.00 92.00 91 GLU A CA 1
ATOM 672 C C . GLU A 1 91 ? -7.688 10.948 12.639 1.00 92.00 91 GLU A C 1
ATOM 674 O O . GLU A 1 91 ? -6.598 10.375 12.634 1.00 92.00 91 GLU A O 1
ATOM 679 N N . TRP A 1 92 ? -8.051 11.773 11.653 1.00 93.75 92 TRP A N 1
ATOM 680 C CA . TRP A 1 92 ? -7.150 12.158 10.569 1.00 93.75 92 TRP A CA 1
ATOM 681 C C . TRP A 1 92 ? -6.000 13.030 11.088 1.00 93.75 92 TRP A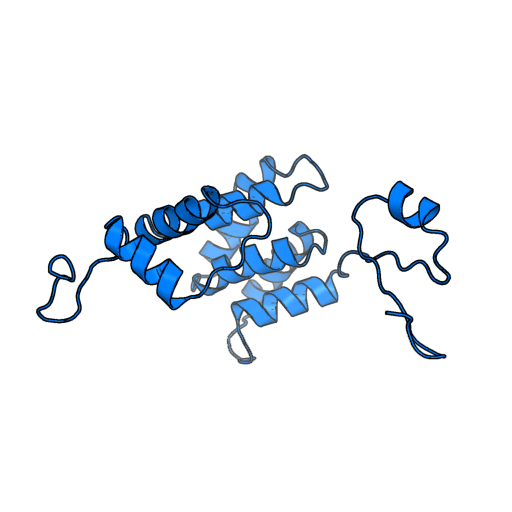 C 1
ATOM 683 O O . TRP A 1 92 ? -4.853 12.849 10.673 1.00 93.75 92 TRP A O 1
ATOM 693 N N . VAL A 1 93 ? -6.282 13.946 12.022 1.00 94.25 93 VAL A N 1
ATOM 694 C CA . VAL A 1 93 ? -5.255 14.751 12.706 1.00 94.25 93 VAL A CA 1
ATOM 695 C C . VAL A 1 93 ? -4.305 13.862 13.513 1.00 94.25 93 VAL A C 1
ATOM 697 O O . VAL A 1 93 ? -3.091 14.065 13.447 1.00 94.25 93 VAL A O 1
ATOM 700 N N . ASP A 1 94 ? -4.821 12.853 14.212 1.00 93.12 94 ASP A N 1
ATOM 701 C CA . ASP A 1 94 ? -4.015 11.898 14.978 1.00 93.12 94 ASP A CA 1
ATOM 702 C C . ASP A 1 94 ? -3.084 11.092 14.065 1.00 93.12 94 ASP A C 1
ATOM 704 O O . ASP A 1 94 ? -1.896 10.941 14.358 1.00 93.12 94 ASP A O 1
ATOM 708 N N . VAL A 1 95 ? -3.574 10.638 12.904 1.00 92.31 95 VAL A N 1
ATOM 709 C CA . VAL A 1 95 ? -2.726 9.989 11.891 1.00 92.31 95 VAL A CA 1
ATOM 710 C C . VAL A 1 95 ? -1.681 10.964 11.354 1.00 92.31 95 VAL A C 1
ATOM 712 O O . VAL A 1 95 ? -0.516 10.595 11.227 1.00 92.31 95 VAL A O 1
ATOM 715 N N . LEU A 1 96 ? -2.047 12.215 11.062 1.00 93.12 96 LEU A N 1
ATOM 716 C CA . LEU A 1 96 ? -1.108 13.222 10.565 1.00 93.12 96 LEU A CA 1
ATOM 717 C C . LEU A 1 96 ? 0.003 13.531 11.582 1.00 93.12 96 LEU A C 1
ATOM 719 O O . LEU A 1 96 ? 1.156 13.702 11.183 1.00 93.12 96 LEU A O 1
ATOM 723 N N . ASN A 1 97 ? -0.318 13.590 12.872 1.00 92.25 97 ASN A N 1
ATOM 724 C CA . ASN A 1 97 ? 0.607 13.996 13.934 1.00 92.25 97 ASN A CA 1
ATOM 725 C C . ASN A 1 97 ? 1.242 12.824 14.697 1.00 92.25 97 ASN A C 1
ATOM 727 O O . ASN A 1 97 ? 2.068 13.056 15.576 1.00 92.25 97 ASN A O 1
ATOM 731 N N . GLY A 1 98 ? 0.891 11.582 14.359 1.00 87.75 98 GLY A N 1
ATOM 732 C CA . GLY A 1 98 ? 1.315 10.395 15.092 1.00 87.75 98 GLY A CA 1
ATOM 733 C C . GLY A 1 98 ? 2.833 10.207 15.170 1.00 87.75 98 GLY A C 1
ATOM 734 O O . GLY A 1 98 ? 3.577 10.445 14.217 1.00 87.75 98 GLY A O 1
ATOM 735 N N . ASP A 1 99 ? 3.304 9.691 16.304 1.00 84.88 99 ASP A N 1
ATOM 736 C CA . ASP A 1 99 ? 4.735 9.497 16.565 1.00 84.88 99 ASP A CA 1
ATOM 737 C C . ASP A 1 99 ? 5.415 8.503 15.613 1.00 84.88 99 ASP A C 1
ATOM 739 O O . ASP A 1 99 ? 6.635 8.529 15.471 1.00 84.88 99 ASP A O 1
ATOM 743 N N . PHE A 1 100 ? 4.655 7.661 14.903 1.00 82.56 100 PHE A N 1
ATOM 744 C CA . PHE A 1 100 ? 5.210 6.733 13.912 1.00 82.56 100 PHE A CA 1
ATOM 745 C C . PHE A 1 100 ? 5.959 7.455 12.782 1.00 82.56 100 PHE A C 1
ATOM 747 O O . PHE A 1 100 ? 6.881 6.883 12.205 1.00 82.56 100 PHE A O 1
ATOM 754 N N . TRP A 1 101 ? 5.630 8.722 12.506 1.00 83.62 101 TRP A N 1
ATOM 755 C CA . TRP A 1 101 ? 6.371 9.547 11.553 1.00 83.62 101 TRP A CA 1
ATOM 756 C C . TRP A 1 101 ? 7.805 9.836 11.998 1.00 83.62 101 TRP A C 1
ATOM 758 O O . TRP A 1 101 ? 8.667 10.034 11.146 1.00 83.62 101 TRP A O 1
ATOM 768 N N . LYS A 1 102 ? 8.086 9.825 13.307 1.00 80.12 102 LYS A N 1
ATOM 769 C CA . LYS A 1 102 ? 9.450 9.972 13.843 1.00 80.12 102 LYS A CA 1
ATOM 770 C C . LYS A 1 102 ? 10.322 8.762 13.509 1.00 80.12 102 LYS A C 1
ATOM 772 O O . LYS A 1 102 ? 11.533 8.874 13.481 1.00 80.12 102 LYS A O 1
ATOM 777 N N . LEU A 1 103 ? 9.716 7.613 13.208 1.00 74.75 103 LEU A N 1
ATOM 778 C CA . LEU A 1 103 ? 10.431 6.417 12.759 1.00 74.75 103 LEU A CA 1
ATOM 779 C C . LEU A 1 103 ? 10.713 6.436 11.242 1.00 74.75 103 LEU A C 1
ATOM 781 O O . LEU A 1 103 ? 11.426 5.566 10.751 1.00 74.75 103 LEU A O 1
ATOM 785 N N . CYS A 1 104 ? 10.181 7.417 10.497 1.00 66.12 104 CYS A N 1
ATOM 786 C CA . CYS A 1 104 ? 10.435 7.628 9.062 1.00 66.12 104 CYS A CA 1
ATOM 787 C C . CYS A 1 104 ? 11.709 8.453 8.779 1.00 66.12 104 CYS A C 1
ATOM 789 O O . CYS A 1 104 ? 11.791 9.103 7.733 1.00 66.12 104 CYS A O 1
ATOM 791 N N . GLU A 1 105 ? 12.679 8.472 9.702 1.00 59.53 105 GLU A N 1
ATOM 792 C CA . GLU A 1 105 ? 13.941 9.221 9.558 1.00 59.53 105 GLU A CA 1
ATOM 793 C C . GLU A 1 105 ? 14.737 8.807 8.316 1.00 59.53 105 GLU A C 1
ATOM 795 O O . GLU A 1 105 ? 15.376 9.649 7.681 1.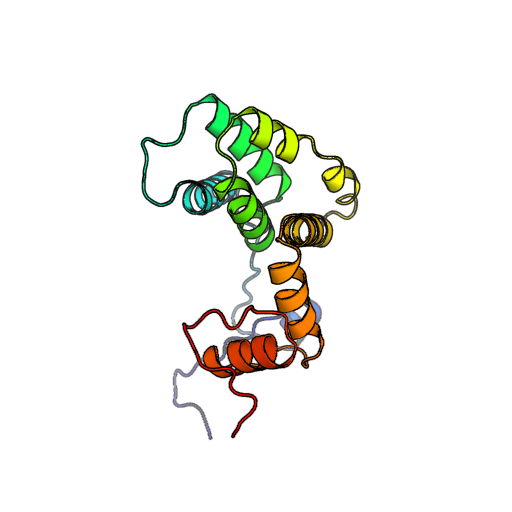00 59.53 105 GLU A O 1
ATOM 800 N N . ASP A 1 106 ? 14.632 7.539 7.914 1.00 63.47 106 ASP A N 1
ATOM 801 C CA . ASP A 1 106 ? 15.220 7.074 6.668 1.00 63.47 106 ASP A CA 1
ATOM 802 C C . ASP A 1 106 ? 14.310 7.439 5.490 1.00 63.47 106 ASP A C 1
ATOM 804 O O . ASP A 1 106 ? 13.140 7.039 5.427 1.00 63.47 106 ASP A O 1
ATOM 808 N N . LYS A 1 107 ? 14.825 8.259 4.566 1.00 53.50 107 LYS A N 1
ATOM 809 C CA . LYS A 1 107 ? 13.987 8.969 3.589 1.00 53.50 107 LYS A CA 1
ATOM 810 C C . LYS A 1 107 ? 13.213 8.036 2.658 1.00 53.50 107 LYS A C 1
ATOM 812 O O . LYS A 1 107 ? 12.161 8.466 2.177 1.00 53.50 107 LYS A O 1
ATOM 817 N N . ASP A 1 108 ? 13.681 6.799 2.524 1.00 59.72 108 ASP A N 1
ATOM 818 C CA . ASP A 1 108 ? 13.202 5.794 1.578 1.00 59.72 108 ASP A CA 1
ATOM 819 C C . ASP A 1 108 ? 12.464 4.621 2.251 1.00 59.72 108 ASP A C 1
ATOM 821 O O . ASP A 1 108 ? 11.991 3.700 1.579 1.00 59.72 108 ASP A O 1
ATOM 825 N N . SER A 1 109 ? 12.338 4.628 3.584 1.00 71.56 109 SER A N 1
ATOM 826 C CA . SER A 1 109 ? 11.743 3.505 4.305 1.00 71.56 109 SER A CA 1
ATOM 827 C C . SER A 1 109 ? 10.226 3.636 4.402 1.00 71.56 109 SER A C 1
ATOM 829 O O . SER A 1 109 ? 9.681 4.409 5.186 1.00 71.56 109 SER A O 1
ATOM 831 N N . ILE A 1 110 ? 9.519 2.810 3.631 1.00 83.62 110 ILE A N 1
ATOM 832 C CA . ILE A 1 110 ? 8.069 2.602 3.767 1.00 83.62 110 ILE A CA 1
ATOM 833 C C . ILE A 1 110 ? 7.698 1.831 5.050 1.00 83.62 110 ILE A C 1
ATOM 835 O O . ILE A 1 110 ? 6.536 1.797 5.458 1.00 83.62 110 ILE A O 1
ATOM 839 N N . LEU A 1 111 ? 8.673 1.195 5.707 1.00 84.75 111 LEU A N 1
ATOM 840 C CA . LEU A 1 111 ? 8.430 0.265 6.810 1.00 84.75 111 LEU A CA 1
ATOM 841 C C . LEU A 1 111 ? 7.628 0.856 7.979 1.00 84.75 111 LEU A C 1
ATOM 843 O O . LEU A 1 111 ? 6.756 0.143 8.472 1.00 84.75 111 LEU A O 1
ATOM 847 N N . PRO A 1 112 ? 7.828 2.111 8.426 1.00 86.88 112 PRO A N 1
ATOM 848 C CA . PRO A 1 112 ? 7.035 2.657 9.527 1.00 86.88 112 PRO A CA 1
ATOM 849 C C . PRO A 1 112 ? 5.546 2.762 9.187 1.00 86.88 112 PRO A C 1
ATOM 851 O O . PRO A 1 112 ? 4.702 2.466 10.032 1.00 86.88 112 PRO A O 1
ATOM 854 N N . VAL A 1 113 ? 5.216 3.102 7.937 1.00 88.62 113 VAL A N 1
ATOM 855 C CA . VAL A 1 113 ? 3.830 3.142 7.448 1.00 88.62 113 VAL A CA 1
ATOM 856 C C . VAL A 1 113 ? 3.230 1.735 7.409 1.00 88.62 113 VAL A C 1
ATOM 858 O O . VAL A 1 113 ? 2.108 1.529 7.871 1.00 88.62 113 VAL A O 1
ATOM 861 N N . LEU A 1 114 ? 3.983 0.742 6.922 1.00 89.38 114 LEU A N 1
ATOM 862 C CA . LEU A 1 114 ? 3.532 -0.657 6.919 1.00 89.38 114 LEU A CA 1
ATOM 863 C C . LEU A 1 114 ? 3.347 -1.196 8.341 1.00 89.38 114 LEU A C 1
ATOM 865 O O . LEU A 1 114 ? 2.371 -1.890 8.618 1.00 89.38 114 LEU A O 1
ATOM 869 N N . LYS A 1 115 ? 4.244 -0.839 9.263 1.00 89.06 115 LYS A N 1
ATOM 870 C CA . LYS A 1 115 ? 4.159 -1.217 10.675 1.00 89.06 115 LYS A CA 1
ATOM 871 C C . LYS A 1 115 ? 2.933 -0.600 11.344 1.00 89.06 115 LYS A C 1
ATOM 873 O O . LYS A 1 115 ? 2.231 -1.295 12.074 1.00 89.06 115 LYS A O 1
ATOM 878 N N . LEU A 1 116 ? 2.640 0.672 11.069 1.00 89.12 116 LEU A N 1
ATOM 879 C CA . LEU A 1 116 ? 1.406 1.305 11.530 1.00 89.12 116 LEU A CA 1
ATOM 880 C C . LEU A 1 116 ? 0.177 0.564 10.991 1.00 89.12 116 LEU A C 1
ATOM 882 O O . LEU A 1 116 ? -0.727 0.257 11.764 1.00 89.12 116 LEU A O 1
ATOM 886 N N . SER A 1 117 ? 0.156 0.251 9.693 1.00 89.94 117 SER A N 1
ATOM 887 C CA . SER A 1 117 ? -0.936 -0.505 9.070 1.00 89.94 117 SER A CA 1
ATOM 888 C C . SER A 1 117 ? -1.136 -1.860 9.752 1.00 89.94 117 SER A C 1
ATOM 890 O O . SER A 1 117 ? -2.254 -2.174 10.150 1.00 89.94 117 SER A O 1
ATOM 892 N N . TYR A 1 118 ? -0.054 -2.596 10.020 1.00 91.81 118 TYR A N 1
ATOM 893 C CA . TYR A 1 118 ? -0.102 -3.861 10.752 1.00 91.81 118 TYR A CA 1
ATOM 894 C C . TYR A 1 118 ? -0.653 -3.710 12.180 1.00 91.81 118 TYR A C 1
ATOM 896 O O . TYR A 1 118 ? -1.480 -4.508 12.615 1.00 91.81 118 TYR A O 1
ATOM 904 N N . HIS A 1 119 ? -0.249 -2.671 12.917 1.00 89.88 119 HIS A N 1
ATOM 905 C CA . HIS A 1 119 ? -0.766 -2.424 14.268 1.00 89.88 119 HIS A CA 1
ATOM 906 C C . HIS A 1 119 ? -2.234 -1.974 14.298 1.00 89.88 119 HIS A C 1
ATOM 908 O O . HIS A 1 119 ? -2.877 -2.138 15.334 1.00 89.88 119 HIS A O 1
ATOM 914 N N . ASN A 1 120 ? -2.773 -1.454 13.191 1.00 89.38 120 ASN A N 1
ATOM 915 C CA . ASN A 1 120 ? -4.190 -1.093 13.068 1.00 89.38 120 ASN A CA 1
ATOM 916 C C . ASN A 1 120 ? -5.095 -2.278 12.688 1.00 89.38 120 ASN A C 1
ATOM 918 O O . ASN A 1 120 ? -6.312 -2.158 12.781 1.00 89.38 120 ASN A O 1
ATOM 922 N N . LEU A 1 121 ? -4.536 -3.429 12.303 1.00 90.94 121 LEU A N 1
ATOM 923 C CA . LEU A 1 121 ? -5.317 -4.650 12.085 1.00 90.94 121 LEU A CA 1
ATOM 924 C C . LEU A 1 121 ? -5.901 -5.167 13.412 1.00 90.94 121 LEU A C 1
ATOM 926 O O . LEU A 1 121 ? -5.293 -5.001 14.475 1.00 90.94 121 LEU A O 1
ATOM 930 N N . SER A 1 122 ? -7.040 -5.858 13.370 1.00 91.81 122 SER A N 1
ATOM 931 C CA . SER A 1 122 ? -7.539 -6.622 14.526 1.00 91.81 122 SER A CA 1
ATOM 932 C C . SER A 1 122 ? -6.565 -7.755 14.906 1.00 91.81 122 SER A C 1
ATOM 934 O O . SER A 1 122 ? -5.764 -8.176 14.065 1.00 91.81 122 SER A O 1
ATOM 936 N N . PRO A 1 123 ? -6.599 -8.284 16.146 1.00 92.75 123 PRO A N 1
ATOM 937 C CA . PRO A 1 123 ? -5.742 -9.408 16.543 1.00 92.75 123 PRO A CA 1
ATOM 938 C C . PRO A 1 123 ? -5.829 -10.601 15.580 1.00 92.75 123 PRO A C 1
ATOM 940 O O . PRO A 1 123 ? -4.802 -11.140 15.173 1.00 92.75 123 PRO A O 1
ATOM 943 N N . GLN A 1 124 ? -7.047 -10.924 15.144 1.00 93.19 124 GLN A N 1
ATOM 944 C CA . GLN A 1 124 ? -7.339 -11.995 14.197 1.00 93.19 124 GLN A CA 1
ATOM 945 C C . GLN A 1 124 ? -6.677 -11.764 12.828 1.00 93.19 124 GLN A C 1
ATOM 947 O O . GLN A 1 124 ? -5.967 -12.621 12.303 1.00 93.19 124 GLN A O 1
ATOM 952 N N . GLN A 1 125 ? -6.838 -10.560 12.268 1.00 92.25 125 GLN A N 1
ATOM 953 C CA . GLN A 1 125 ? -6.219 -10.183 10.994 1.00 92.25 125 GLN A CA 1
ATOM 954 C C . GLN A 1 125 ? -4.689 -10.157 11.079 1.00 92.25 125 GLN A C 1
ATOM 956 O O . GLN A 1 125 ? -4.022 -10.525 10.115 1.00 92.25 125 GLN A O 1
ATOM 961 N N . ARG A 1 126 ? -4.115 -9.750 12.222 1.00 94.88 126 ARG A N 1
ATOM 962 C CA . ARG A 1 126 ? -2.657 -9.788 12.433 1.00 94.88 126 ARG A CA 1
ATOM 963 C C . ARG A 1 126 ? -2.122 -11.211 12.395 1.00 94.88 126 ARG A C 1
ATOM 965 O O . ARG A 1 126 ? -1.096 -11.427 11.762 1.00 94.88 126 ARG A O 1
ATOM 972 N N . GLN A 1 127 ? -2.809 -12.161 13.031 1.00 95.00 127 GLN A N 1
ATOM 973 C CA . GLN A 1 127 ? -2.433 -13.579 12.993 1.00 95.00 127 GLN A CA 1
ATOM 974 C C . GLN A 1 127 ? -2.497 -14.129 11.565 1.00 95.00 127 GLN A C 1
ATOM 976 O O . GLN A 1 127 ? -1.509 -14.685 11.087 1.00 95.00 127 GLN A O 1
ATOM 981 N N . CYS A 1 128 ? -3.600 -13.879 10.852 1.00 95.75 128 CYS A N 1
ATOM 982 C CA . CYS A 1 128 ? -3.758 -14.289 9.454 1.00 95.75 128 CYS A CA 1
ATOM 983 C C . CYS A 1 128 ? -2.658 -13.698 8.554 1.00 95.75 128 CYS A C 1
ATOM 985 O O . CYS A 1 128 ? -2.025 -14.412 7.781 1.00 95.75 128 CYS A O 1
ATOM 987 N N . PHE A 1 129 ? -2.366 -12.401 8.691 1.00 95.19 129 PHE A N 1
ATOM 988 C CA . PHE A 1 129 ? -1.310 -11.739 7.921 1.00 95.19 129 PHE A CA 1
ATOM 989 C C . PHE A 1 129 ? 0.090 -12.262 8.270 1.00 95.19 129 PHE A C 1
ATOM 991 O O . PHE A 1 129 ? 0.907 -12.488 7.379 1.00 95.19 129 PHE A O 1
ATOM 998 N N . ALA A 1 130 ? 0.381 -12.470 9.557 1.00 95.69 130 ALA A N 1
ATOM 999 C CA . ALA A 1 130 ? 1.665 -12.998 10.006 1.00 95.69 130 ALA A CA 1
ATOM 1000 C C . ALA A 1 130 ? 1.898 -14.431 9.508 1.00 95.69 130 ALA A C 1
ATOM 1002 O O . ALA A 1 130 ? 3.029 -14.771 9.164 1.00 95.69 130 ALA A O 1
ATOM 1003 N N . TYR A 1 131 ? 0.846 -15.244 9.395 1.00 95.88 131 TYR A N 1
ATOM 1004 C CA . TYR A 1 131 ? 0.928 -16.592 8.831 1.00 95.88 131 TYR A CA 1
ATOM 1005 C C . TYR A 1 131 ? 1.503 -16.601 7.409 1.00 95.88 131 TYR A C 1
ATOM 1007 O O . TYR A 1 131 ? 2.338 -17.444 7.087 1.00 95.88 131 TYR A O 1
ATOM 1015 N N . CYS A 1 132 ? 1.159 -15.607 6.581 1.00 95.38 132 CYS A N 1
ATOM 1016 C CA . CYS A 1 132 ? 1.691 -15.492 5.221 1.00 95.38 132 CYS A CA 1
ATOM 1017 C C . CYS A 1 132 ? 3.225 -15.355 5.180 1.00 95.38 132 CYS A C 1
ATOM 1019 O O . CYS A 1 132 ? 3.832 -15.653 4.156 1.00 95.38 132 CYS A O 1
ATOM 1021 N N . SER A 1 133 ? 3.870 -14.934 6.277 1.00 95.38 133 SER A N 1
ATOM 1022 C CA . SER A 1 133 ? 5.335 -14.819 6.358 1.00 95.38 133 SER A CA 1
ATOM 1023 C C . SER A 1 133 ? 6.069 -16.159 6.483 1.00 95.38 133 SER A C 1
ATOM 1025 O O . SER A 1 133 ? 7.288 -16.192 6.328 1.00 95.38 133 SER A O 1
ATOM 1027 N N . LEU A 1 134 ? 5.347 -17.255 6.742 1.00 95.81 134 LEU A N 1
ATOM 1028 C CA . LEU A 1 134 ? 5.915 -18.607 6.779 1.00 95.81 134 LEU A CA 1
ATOM 1029 C C . LEU A 1 134 ? 6.245 -19.142 5.379 1.00 95.81 134 LEU A C 1
ATOM 1031 O O . LEU A 1 134 ? 6.996 -20.109 5.249 1.00 95.81 134 LEU A O 1
ATOM 1035 N N . PHE A 1 135 ? 5.692 -18.521 4.337 1.00 95.94 135 PHE A N 1
ATOM 1036 C CA . PHE A 1 135 ? 5.863 -18.942 2.956 1.00 95.94 135 PHE A CA 1
ATOM 1037 C C . PHE A 1 135 ? 7.058 -18.236 2.305 1.00 95.94 135 PHE A C 1
ATOM 1039 O O . PHE A 1 135 ? 7.405 -17.109 2.678 1.00 95.94 135 PHE A O 1
ATOM 1046 N N . PRO A 1 136 ? 7.703 -18.871 1.310 1.00 96.94 136 PRO A N 1
ATOM 1047 C CA . PRO A 1 136 ? 8.774 -18.245 0.551 1.00 96.94 136 PRO A CA 1
ATOM 1048 C C . PRO A 1 136 ? 8.343 -16.928 -0.102 1.00 96.94 136 PRO A C 1
ATOM 1050 O O . PRO A 1 136 ? 7.171 -16.684 -0.390 1.00 96.94 136 PRO A O 1
ATOM 1053 N N . LYS A 1 137 ? 9.330 -16.079 -0.394 1.00 94.06 137 LYS A N 1
ATOM 1054 C CA . LYS A 1 137 ? 9.113 -14.849 -1.158 1.00 94.06 137 LYS A CA 1
ATOM 1055 C C . LYS A 1 137 ? 8.444 -15.172 -2.501 1.00 94.06 137 LYS A C 1
ATOM 1057 O O . LYS A 1 137 ? 8.868 -16.097 -3.185 1.00 94.06 137 LYS A O 1
ATOM 1062 N N . ASP A 1 138 ? 7.461 -14.353 -2.873 1.00 93.38 138 ASP A N 1
ATOM 1063 C CA . ASP A 1 138 ? 6.684 -14.459 -4.115 1.00 93.38 138 ASP A CA 1
ATOM 1064 C C . ASP A 1 138 ? 5.823 -15.741 -4.218 1.00 93.38 138 ASP A C 1
ATOM 1066 O O . ASP A 1 138 ? 5.427 -16.122 -5.315 1.00 93.38 138 ASP A O 1
ATOM 1070 N N . TRP A 1 139 ? 5.505 -16.390 -3.086 1.00 96.31 139 TRP A N 1
ATOM 1071 C CA . TRP A 1 139 ? 4.539 -17.493 -3.046 1.00 96.31 139 TRP A CA 1
ATOM 1072 C C . TRP A 1 139 ? 3.148 -17.042 -3.513 1.00 96.31 139 TRP A C 1
ATOM 1074 O O . TRP A 1 139 ? 2.612 -16.037 -3.036 1.00 96.31 139 TRP A O 1
ATOM 1084 N N . GLU A 1 140 ? 2.558 -17.809 -4.428 1.00 96.44 140 GLU A N 1
ATOM 1085 C CA . GLU A 1 140 ? 1.202 -17.590 -4.922 1.00 96.44 140 GLU A CA 1
ATOM 1086 C C . GLU A 1 140 ? 0.208 -18.360 -4.051 1.00 96.44 140 GLU A C 1
ATOM 1088 O O . GLU A 1 140 ? 0.276 -19.582 -3.934 1.00 96.44 140 GLU A O 1
ATOM 1093 N N . PHE A 1 141 ? -0.714 -17.634 -3.424 1.00 95.31 141 PHE A N 1
ATOM 1094 C CA . PHE A 1 141 ? -1.775 -18.232 -2.622 1.00 95.31 141 PHE A CA 1
ATOM 1095 C C . PHE A 1 141 ? -3.033 -18.417 -3.464 1.00 95.31 141 PHE A C 1
ATOM 1097 O O . PHE A 1 141 ? -3.552 -17.447 -4.022 1.00 95.31 141 PHE A O 1
ATOM 1104 N N . GLU A 1 142 ? -3.564 -19.637 -3.482 1.00 97.12 142 GLU A N 1
ATOM 1105 C CA . GLU A 1 142 ? -4.978 -19.845 -3.770 1.00 97.12 142 GLU A CA 1
ATOM 1106 C C . GLU A 1 142 ? -5.779 -19.355 -2.546 1.00 97.12 142 GLU A C 1
ATOM 1108 O O . GLU A 1 142 ? -5.389 -19.558 -1.391 1.00 97.12 142 GLU A O 1
ATOM 1113 N N . LYS A 1 143 ? -6.845 -18.591 -2.794 1.00 95.12 143 LYS A N 1
ATOM 1114 C CA . LYS A 1 143 ? -7.568 -17.854 -1.756 1.00 95.12 143 LYS A CA 1
ATOM 1115 C C . LYS A 1 143 ? -8.252 -18.805 -0.775 1.00 95.12 143 LYS A C 1
ATOM 1117 O O . LYS A 1 143 ? -8.173 -18.576 0.432 1.00 95.12 143 LYS A O 1
ATOM 1122 N N . ASP A 1 144 ? -8.955 -19.810 -1.282 1.00 95.00 144 ASP A N 1
ATOM 1123 C CA . ASP A 1 144 ? -9.730 -20.734 -0.463 1.00 95.00 144 ASP A CA 1
ATOM 1124 C C . ASP A 1 144 ? -8.796 -21.668 0.326 1.00 95.00 144 ASP A C 1
ATOM 1126 O O . ASP A 1 144 ? -9.038 -21.903 1.511 1.00 95.00 144 ASP A O 1
ATOM 1130 N N . GLU A 1 145 ? -7.669 -22.085 -0.259 1.00 95.06 145 GLU A N 1
ATOM 1131 C CA . GLU A 1 145 ? -6.601 -22.812 0.442 1.00 95.06 145 GLU A CA 1
ATOM 1132 C C . GLU A 1 145 ? -6.020 -21.995 1.606 1.00 95.06 145 GLU A C 1
ATOM 1134 O O . GLU A 1 145 ? -5.898 -22.500 2.723 1.00 95.06 145 GLU A O 1
ATOM 1139 N N . LEU A 1 146 ? -5.704 -20.713 1.391 1.00 95.81 146 LEU A N 1
ATOM 1140 C CA . LEU A 1 146 ? -5.179 -19.848 2.452 1.00 95.81 146 LEU A CA 1
ATOM 1141 C C . LEU A 1 146 ? -6.192 -19.667 3.595 1.00 95.81 146 LEU A C 1
ATOM 1143 O O . LEU A 1 146 ? -5.819 -19.700 4.770 1.00 95.81 146 LEU A O 1
ATOM 1147 N N . ILE A 1 147 ? -7.478 -19.524 3.265 1.00 94.50 147 ILE A N 1
ATOM 1148 C CA . ILE A 1 147 ? -8.555 -19.439 4.260 1.00 94.50 147 ILE A CA 1
ATOM 1149 C C . ILE A 1 147 ? -8.664 -20.749 5.051 1.00 94.50 147 ILE A C 1
ATOM 1151 O O . ILE A 1 147 ? -8.763 -20.706 6.277 1.00 94.50 147 ILE A O 1
ATOM 1155 N N . GLN A 1 148 ? -8.594 -21.907 4.386 1.00 94.19 148 GLN A N 1
ATOM 1156 C CA . GLN A 1 148 ? -8.583 -23.215 5.049 1.00 94.19 148 GLN A CA 1
ATOM 1157 C C . GLN A 1 148 ? -7.389 -23.374 5.989 1.00 94.19 148 GLN A C 1
ATOM 1159 O O . GLN A 1 148 ? -7.564 -23.833 7.116 1.00 94.19 148 GLN A O 1
ATOM 1164 N N . MET A 1 149 ? -6.198 -22.927 5.586 1.00 94.81 149 MET A N 1
ATOM 1165 C CA . MET A 1 149 ? -5.021 -22.939 6.456 1.00 94.81 149 MET A CA 1
ATOM 1166 C C . MET A 1 149 ? -5.220 -22.057 7.694 1.00 94.81 149 MET A C 1
ATOM 1168 O O . MET A 1 149 ? -4.895 -22.484 8.802 1.00 94.81 149 MET A O 1
ATOM 1172 N N . TRP A 1 150 ? -5.792 -20.858 7.545 1.00 95.75 150 TRP A N 1
ATOM 1173 C CA . TRP A 1 150 ? -6.107 -19.994 8.687 1.00 95.75 150 TRP A CA 1
ATOM 1174 C C . TRP A 1 150 ? -7.159 -20.603 9.622 1.00 95.75 150 TRP A C 1
ATOM 1176 O O . TRP A 1 150 ? -7.011 -20.494 10.839 1.00 95.75 150 TRP A O 1
ATOM 1186 N N . MET A 1 151 ? -8.184 -21.270 9.082 1.00 93.75 151 MET A N 1
ATOM 1187 C CA . MET A 1 151 ? -9.172 -22.008 9.881 1.00 93.75 151 MET A CA 1
ATOM 1188 C C . MET A 1 151 ? -8.524 -23.173 10.638 1.00 93.75 151 MET A C 1
ATOM 1190 O O . MET A 1 151 ? -8.728 -23.298 11.840 1.00 93.75 151 MET A O 1
ATOM 1194 N N . ALA A 1 152 ? -7.679 -23.968 9.974 1.00 92.69 152 ALA A N 1
ATOM 1195 C CA . ALA A 1 152 ? -6.987 -25.107 10.584 1.00 92.69 152 ALA A CA 1
ATOM 1196 C C . ALA A 1 152 ? -6.040 -24.697 11.727 1.00 92.69 152 ALA A C 1
ATOM 1198 O O . ALA A 1 152 ? -5.848 -25.450 12.676 1.00 92.69 152 ALA A O 1
ATOM 1199 N N . HIS A 1 153 ? -5.467 -23.490 11.668 1.00 90.38 153 HIS A N 1
ATOM 1200 C CA . HIS A 1 153 ? -4.647 -22.931 12.751 1.00 90.38 153 HIS A CA 1
ATOM 1201 C C . HIS A 1 153 ? -5.474 -22.219 13.838 1.00 90.38 153 HIS A C 1
ATOM 1203 O O . HIS A 1 153 ? -4.899 -21.658 14.773 1.00 90.38 153 HIS A O 1
ATOM 1209 N N . GLY A 1 154 ? -6.806 -22.209 13.721 1.00 90.88 154 GLY A N 1
ATOM 1210 C CA . GLY A 1 154 ? -7.706 -21.548 14.664 1.00 90.88 154 GLY A CA 1
ATOM 1211 C C . GLY A 1 154 ? -7.637 -20.019 14.623 1.00 90.88 154 GLY A C 1
ATOM 1212 O O . GLY A 1 154 ? -8.001 -19.365 15.596 1.00 90.88 154 GLY A O 1
ATOM 1213 N N . TYR A 1 155 ? -7.149 -19.424 13.528 1.00 91.50 155 TYR A N 1
ATOM 1214 C CA . TYR A 1 155 ? -7.126 -17.964 13.364 1.00 91.50 155 TYR A CA 1
ATOM 1215 C C . TYR A 1 155 ? -8.469 -17.419 12.884 1.00 91.50 155 TYR A C 1
ATOM 1217 O O . TYR A 1 155 ? -8.747 -16.234 13.041 1.00 91.50 155 TYR A O 1
ATOM 1225 N N . LEU A 1 156 ? -9.310 -18.260 12.287 1.00 88.69 156 LEU A N 1
ATOM 1226 C CA . LEU A 1 156 ? -10.662 -17.908 11.874 1.00 88.69 156 LEU A CA 1
ATOM 1227 C C . LEU A 1 156 ? -11.674 -18.747 12.651 1.00 88.69 156 LEU A C 1
ATOM 1229 O O . LEU A 1 156 ? -11.573 -19.972 12.669 1.00 88.69 156 LEU A O 1
ATOM 1233 N N . ASP A 1 157 ? -12.660 -18.084 13.259 1.00 78.25 157 ASP A N 1
ATOM 1234 C CA . ASP A 1 157 ? -13.782 -18.777 13.882 1.00 78.25 157 ASP A 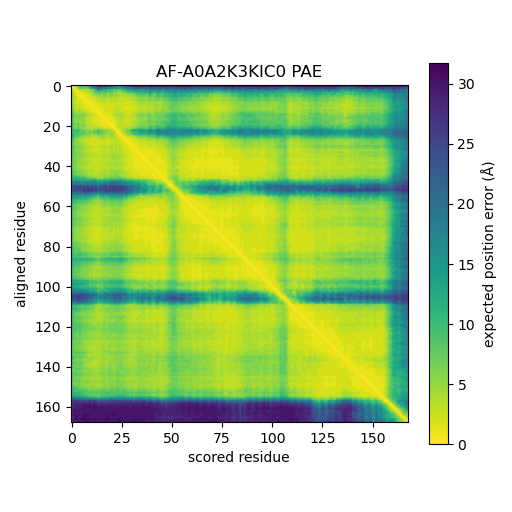CA 1
ATOM 1235 C C . ASP A 1 157 ? -14.594 -19.492 12.802 1.00 78.25 157 ASP A C 1
ATOM 1237 O O . ASP A 1 157 ? -15.144 -18.866 11.891 1.00 78.25 157 ASP A O 1
ATOM 1241 N N . CYS A 1 158 ? -14.719 -20.810 12.936 1.00 62.03 158 CYS A N 1
ATOM 1242 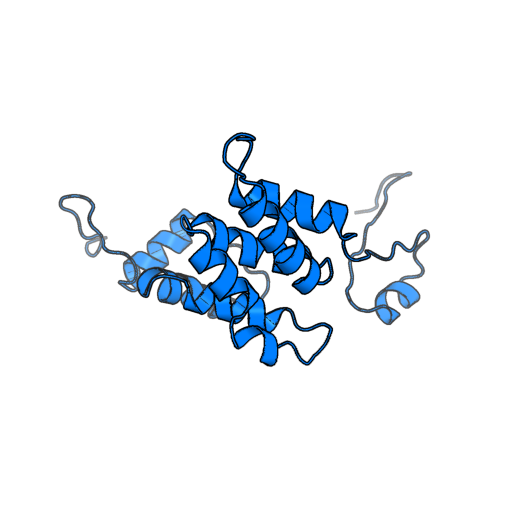C CA . CYS A 1 158 ? -15.597 -21.636 12.114 1.00 62.03 158 CYS A CA 1
ATOM 1243 C C . CYS A 1 158 ? -17.063 -21.436 12.538 1.00 62.03 158 CYS A C 1
ATOM 1245 O O . CYS A 1 158 ? -17.731 -22.370 12.963 1.00 62.03 158 CYS A O 1
ATOM 1247 N N . SER A 1 159 ? -17.583 -20.210 12.459 1.00 54.00 159 SER A N 1
ATOM 1248 C CA . SER A 1 159 ? -19.012 -19.939 12.674 1.00 54.00 159 SER A CA 1
ATOM 1249 C C . SER A 1 159 ? -19.790 -20.056 11.362 1.00 54.00 159 SER A C 1
ATOM 1251 O O . SER A 1 159 ? -20.524 -19.163 10.955 1.00 54.00 159 SER A O 1
ATOM 1253 N N . VAL A 1 160 ? -19.646 -21.197 10.689 1.00 49.22 160 VAL A N 1
ATOM 1254 C CA . VAL A 1 160 ? -20.747 -21.707 9.871 1.00 49.22 160 VAL A CA 1
ATOM 1255 C C . VAL A 1 160 ? -21.565 -22.549 10.829 1.00 49.22 160 VAL A C 1
ATOM 1257 O O . VAL A 1 160 ? -21.022 -23.466 11.439 1.00 49.22 160 VAL A O 1
ATOM 1260 N N . GLU A 1 161 ? -22.836 -22.207 11.010 1.00 46.72 161 GLU A N 1
ATOM 1261 C CA . GLU A 1 161 ? -23.799 -22.975 11.796 1.00 46.72 161 GLU A CA 1
ATOM 1262 C C . GLU A 1 161 ? -23.606 -24.495 11.586 1.00 46.72 161 GLU A C 1
ATOM 1264 O O . GLU A 1 161 ? -24.049 -25.075 10.598 1.00 46.72 161 GLU A O 1
ATOM 1269 N N . GLY A 1 162 ? -22.917 -25.148 12.529 1.00 46.88 162 GLY A N 1
ATOM 1270 C CA . GLY A 1 162 ? -23.022 -26.583 12.768 1.00 46.88 162 GLY A CA 1
ATOM 1271 C C . GLY A 1 162 ? -22.038 -27.564 12.118 1.00 46.88 162 GLY A C 1
ATOM 1272 O O . GLY A 1 162 ? -22.351 -28.750 12.191 1.00 46.88 162 GLY A O 1
ATOM 1273 N N . LYS A 1 163 ? -20.881 -27.190 11.542 1.00 47.69 163 LYS A N 1
ATOM 1274 C CA . LYS A 1 163 ? -19.847 -28.199 11.180 1.00 47.69 163 LYS A CA 1
ATOM 1275 C C . LYS A 1 163 ? -18.406 -27.706 11.356 1.00 47.69 163 LYS A C 1
ATOM 1277 O O . LYS A 1 163 ? -17.898 -26.969 10.516 1.00 47.69 163 LYS A O 1
ATOM 1282 N N . CYS A 1 164 ? -17.731 -28.186 12.405 1.00 47.66 164 CYS A N 1
ATOM 1283 C CA . CYS A 1 164 ? -16.268 -28.222 12.446 1.00 47.66 164 CYS A CA 1
ATOM 1284 C C . CYS A 1 164 ? -15.771 -29.246 11.419 1.00 47.66 164 CYS A C 1
ATOM 1286 O O . CYS A 1 164 ? -16.262 -30.371 11.375 1.00 47.66 164 CYS A O 1
ATOM 1288 N N . MET A 1 165 ? -14.797 -28.854 10.601 1.00 50.38 165 MET A N 1
ATOM 1289 C CA . MET A 1 165 ? -14.167 -29.702 9.583 1.00 50.38 165 MET A CA 1
ATOM 1290 C C . MET A 1 165 ? -13.003 -30.524 10.171 1.00 50.38 165 MET A C 1
ATOM 1292 O O . MET A 1 165 ? -12.043 -30.813 9.472 1.00 50.38 165 MET A O 1
ATOM 1296 N N . GLU A 1 166 ? -13.068 -30.877 11.460 1.00 49.84 166 GLU A N 1
ATOM 1297 C CA . GLU A 1 166 ? -12.107 -31.811 12.072 1.00 49.84 166 GLU A CA 1
ATOM 1298 C C . GLU A 1 166 ? -12.424 -33.285 11.729 1.00 49.84 166 GLU A C 1
ATOM 1300 O O . GLU A 1 166 ? -11.674 -34.169 12.124 1.00 49.84 166 GLU A O 1
ATOM 1305 N N . ASP A 1 167 ? -13.471 -33.548 10.933 1.00 39.62 167 ASP A N 1
ATOM 1306 C CA . ASP A 1 167 ? -13.892 -34.893 10.506 1.00 39.62 167 ASP A CA 1
ATOM 1307 C C . ASP A 1 167 ? -13.866 -35.084 8.969 1.00 39.62 167 ASP A C 1
ATOM 1309 O O . ASP A 1 167 ? -14.884 -35.431 8.358 1.00 39.62 167 ASP A O 1
ATOM 1313 N N . LEU A 1 168 ? -12.709 -34.873 8.329 1.00 37.81 168 LEU A N 1
ATOM 1314 C CA . LEU A 1 168 ? -12.390 -35.457 7.013 1.00 37.81 168 LEU A CA 1
ATOM 1315 C C . LEU A 1 168 ? -10.988 -36.073 6.999 1.00 37.81 168 LEU A C 1
ATOM 1317 O O . LEU A 1 168 ? -10.023 -35.353 7.335 1.00 37.81 168 LEU A O 1
#

Radius of gyration: 21.13 Å; Cα contacts (8 Å, |Δi|>4): 110; chains: 1; bounding box: 48×57×52 Å

InterPro domains:
  IPR002182 NB-ARC [PF00931] (5-47)
  IPR027417 P-loop containing nucleoside triphosphate hydrolase [SSF52540] (5-132)
  IPR036388 Winged helix-like DNA-binding domain superfamily [G3DSA:1.10.10.10] (118-168)
  IPR042197 Apoptotic protease-activating factors, helical domain [G3DSA:1.10.8.430] (33-117)
  IPR044974 Disease resistance protein, plants [PTHR23155] (3-168)
  IPR058922 Disease resistance protein, winged helix domain [PF23559] (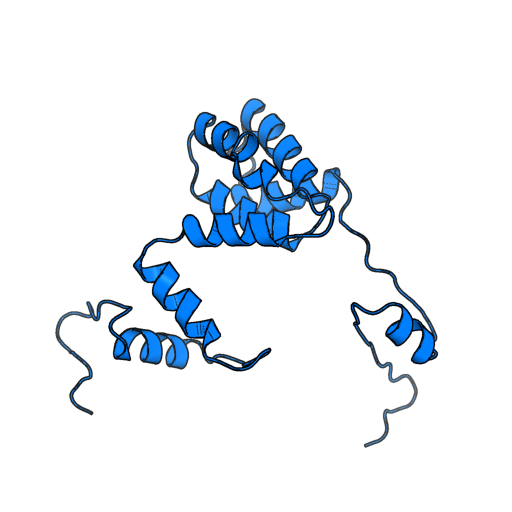134-167)

Solvent-accessible surface area (backbone atoms only — not comparable to full-atom values): 10486 Å² total; per-residue (Å²): 141,77,79,60,94,88,65,82,85,88,85,88,77,92,47,67,66,58,57,61,71,64,68,59,95,73,85,82,84,86,73,63,43,53,69,69,56,26,30,51,52,28,49,41,60,41,49,50,91,52,82,84,79,64,52,74,65,55,50,56,52,48,42,54,46,28,53,74,36,68,19,38,67,68,44,33,51,44,51,15,62,58,49,48,77,52,87,50,67,67,54,56,51,48,64,66,68,38,72,58,62,70,66,40,74,53,91,82,55,56,58,42,55,54,51,51,45,53,70,70,43,54,75,51,54,41,51,49,58,55,56,61,67,77,51,65,90,90,66,83,76,57,68,68,61,52,50,49,52,33,39,75,71,64,52,41,84,76,80,53,96,85,64,80,82,87,81,122

Nearest PDB structures (foldseek):
  8rfh-assembly1_B  TM=8.371E-01  e=2.369E-06  Nicotiana benthamiana
  8xuo-assembly1_G  TM=8.279E-01  e=1.089E-05  Solanum lycopersicum
  8bv0-assembly2_C  TM=8.634E-01  e=2.861E-05  Solanum lycopersicum
  6j5u-assembly1_A  TM=8.645E-01  e=2.079E-04  Arabidopsis thaliana
  6j5v-assembly1_A  TM=8.680E-01  e=1.947E-03  Arabidopsis thaliana

pLDDT: mean 86.09, std 13.48, range [37.81, 97.12]